Protein AF-A0A923UBC1-F1 (afdb_monomer_lite)

Structure (mmCIF, N/CA/C/O backbone):
data_AF-A0A923UBC1-F1
#
_entry.id   AF-A0A923UBC1-F1
#
loop_
_atom_site.group_PDB
_atom_site.id
_atom_site.type_symbol
_atom_site.label_atom_id
_atom_site.label_alt_id
_atom_site.label_comp_id
_atom_site.label_asym_id
_atom_site.label_entity_id
_atom_site.label_seq_id
_atom_site.pdbx_PDB_ins_code
_atom_site.Cartn_x
_atom_site.Cartn_y
_atom_site.Cartn_z
_atom_site.occupancy
_atom_site.B_iso_or_equiv
_atom_site.auth_seq_id
_atom_site.auth_comp_id
_atom_site.auth_asym_id
_atom_site.auth_atom_id
_atom_site.pdbx_PDB_model_num
ATOM 1 N N . VAL A 1 1 ? -3.136 -11.708 23.006 1.00 42.75 1 VAL A N 1
ATOM 2 C CA . VAL A 1 1 ? -3.784 -10.989 21.882 1.00 42.75 1 VAL A CA 1
ATOM 3 C C . VAL A 1 1 ? -3.289 -9.545 21.881 1.00 42.75 1 VAL A C 1
ATOM 5 O O . VAL A 1 1 ? -3.794 -8.746 22.661 1.00 42.75 1 VAL A O 1
ATOM 8 N N . PRO A 1 2 ? -2.254 -9.205 21.097 1.00 44.84 2 PRO A N 1
ATOM 9 C CA . PRO A 1 2 ? -1.664 -7.864 21.076 1.00 44.84 2 PRO A CA 1
ATOM 10 C C . PRO A 1 2 ? -2.466 -6.908 20.170 1.00 44.84 2 PRO A C 1
ATOM 12 O O . PRO A 1 2 ? -1.922 -6.288 19.270 1.00 44.84 2 PRO A O 1
ATOM 15 N N . GLY A 1 3 ? -3.784 -6.822 20.381 1.00 42.44 3 GLY A N 1
ATOM 16 C CA . GLY A 1 3 ? -4.704 -6.068 19.515 1.00 42.44 3 GLY A CA 1
ATOM 17 C C . GLY A 1 3 ? -5.132 -4.694 20.042 1.00 42.44 3 GLY A C 1
ATOM 18 O O . GLY A 1 3 ? -5.795 -3.963 19.320 1.00 42.44 3 GLY A O 1
ATOM 19 N N . LEU A 1 4 ? -4.782 -4.334 21.285 1.00 47.44 4 LEU A N 1
ATOM 20 C CA . LEU A 1 4 ? -5.305 -3.121 21.943 1.00 47.44 4 LEU A CA 1
ATOM 21 C C . LEU A 1 4 ? -4.242 -2.088 22.346 1.00 47.44 4 LEU A C 1
ATOM 23 O O . LEU A 1 4 ? -4.597 -0.958 22.648 1.00 47.44 4 LEU A O 1
ATOM 27 N N . ILE A 1 5 ? -2.948 -2.429 22.318 1.00 44.56 5 ILE A N 1
ATOM 28 C CA . ILE A 1 5 ? -1.876 -1.465 22.643 1.00 44.56 5 ILE A CA 1
ATOM 29 C C . ILE A 1 5 ? -1.452 -0.653 21.396 1.00 44.56 5 ILE A C 1
ATOM 31 O O . ILE A 1 5 ? -0.893 0.432 21.511 1.00 44.56 5 ILE A O 1
ATOM 35 N N . ILE A 1 6 ? -1.736 -1.146 20.184 1.00 47.75 6 ILE A N 1
ATOM 36 C CA . ILE A 1 6 ? -1.153 -0.616 18.937 1.00 47.75 6 ILE A CA 1
ATOM 37 C C . ILE A 1 6 ? -1.912 0.618 18.405 1.00 47.75 6 ILE A C 1
ATOM 39 O O . ILE A 1 6 ? -1.337 1.433 17.688 1.00 47.75 6 ILE A O 1
ATOM 43 N N . SER A 1 7 ? -3.174 0.836 18.796 1.00 48.97 7 SER A N 1
ATOM 44 C CA . SER A 1 7 ? -3.995 1.970 18.324 1.00 48.97 7 SER A CA 1
ATOM 45 C C . SER A 1 7 ? -3.493 3.355 18.762 1.00 48.97 7 SER A C 1
ATOM 47 O O . SER A 1 7 ? -4.002 4.360 18.278 1.00 48.97 7 SER A O 1
ATOM 49 N N . ALA A 1 8 ? -2.505 3.426 19.661 1.00 54.34 8 ALA A N 1
ATOM 50 C CA . ALA A 1 8 ? -1.891 4.676 20.114 1.00 54.34 8 ALA A CA 1
ATOM 51 C C . ALA A 1 8 ? -0.667 5.109 19.280 1.00 54.34 8 ALA A C 1
ATOM 53 O O . ALA A 1 8 ? -0.135 6.196 19.501 1.00 54.34 8 ALA A O 1
ATOM 54 N N . LEU A 1 9 ? -0.205 4.279 18.334 1.00 65.12 9 LEU A N 1
ATOM 55 C CA . LEU A 1 9 ? 0.997 4.529 17.534 1.00 65.12 9 LEU A CA 1
ATOM 56 C C . LEU A 1 9 ? 0.670 4.422 16.035 1.00 65.12 9 LEU A C 1
ATOM 58 O O . LEU A 1 9 ? 0.923 3.383 15.424 1.00 65.12 9 LEU A O 1
ATOM 62 N N . PRO A 1 10 ? 0.125 5.479 15.406 1.00 66.94 10 PRO A N 1
ATOM 63 C CA . PRO A 1 10 ? -0.283 5.440 13.996 1.00 66.94 10 PRO A CA 1
ATOM 64 C C . PRO A 1 10 ? 0.887 5.131 13.041 1.00 66.94 10 PRO A C 1
ATOM 66 O O . PRO A 1 10 ? 0.702 4.483 12.010 1.00 66.94 10 PRO A O 1
ATOM 69 N N . ASN A 1 11 ? 2.122 5.470 13.427 1.00 74.69 11 ASN A N 1
ATOM 70 C CA . ASN A 1 11 ? 3.322 5.075 12.683 1.00 74.69 11 ASN A CA 1
ATOM 71 C C . ASN A 1 11 ? 3.516 3.551 12.617 1.00 74.69 11 ASN A C 1
ATOM 73 O O . ASN A 1 11 ? 4.006 3.049 11.613 1.00 74.69 11 ASN A O 1
ATOM 77 N N . VAL A 1 12 ? 3.118 2.794 13.644 1.00 78.69 12 VAL A N 1
ATOM 78 C CA . VAL A 1 12 ? 3.262 1.329 13.646 1.00 78.69 12 VAL A CA 1
ATOM 79 C C . VAL A 1 12 ? 2.316 0.686 12.631 1.00 78.69 12 VAL A C 1
ATOM 81 O O . VAL A 1 12 ? 2.708 -0.248 11.939 1.00 78.69 12 VAL A O 1
ATOM 84 N N . PHE A 1 13 ? 1.096 1.209 12.494 1.00 80.25 13 PHE A N 1
ATOM 85 C CA . PHE A 1 13 ? 0.150 0.760 11.468 1.00 80.25 13 PHE A CA 1
ATOM 86 C C . PHE A 1 13 ? 0.620 1.087 10.054 1.00 80.25 13 PHE A C 1
ATOM 88 O O . PHE A 1 13 ? 0.427 0.285 9.149 1.00 80.25 13 PHE A O 1
ATOM 95 N N . THR A 1 14 ? 1.280 2.231 9.897 1.00 85.19 14 THR A N 1
ATOM 96 C CA . THR A 1 14 ? 1.868 2.667 8.627 1.00 85.19 14 THR A CA 1
ATOM 97 C C . THR A 1 14 ? 2.990 1.721 8.195 1.00 85.19 14 THR A C 1
ATOM 99 O O . THR A 1 14 ? 2.944 1.184 7.095 1.00 85.19 14 THR A O 1
ATOM 102 N N . ILE A 1 15 ? 3.917 1.393 9.103 1.00 86.69 15 ILE A N 1
ATOM 103 C CA . ILE A 1 15 ? 4.988 0.413 8.843 1.00 86.69 15 ILE A CA 1
ATOM 104 C C . ILE A 1 15 ? 4.408 -0.976 8.537 1.00 86.69 15 ILE A C 1
ATOM 106 O O . ILE A 1 15 ? 4.885 -1.667 7.639 1.00 86.69 15 ILE A O 1
ATOM 110 N N . GLN A 1 16 ? 3.368 -1.403 9.263 1.00 86.69 16 GLN A N 1
ATOM 111 C CA . GLN A 1 16 ? 2.691 -2.673 8.978 1.00 86.69 16 GLN A CA 1
ATOM 112 C C . GLN A 1 16 ? 2.043 -2.679 7.591 1.00 86.69 16 GLN A C 1
ATOM 114 O O . GLN A 1 16 ? 2.105 -3.701 6.911 1.00 86.69 16 GLN A O 1
ATOM 119 N N . ALA A 1 17 ? 1.446 -1.563 7.163 1.00 87.56 17 ALA A N 1
ATOM 120 C CA . ALA A 1 17 ? 0.877 -1.428 5.827 1.00 87.56 17 ALA A CA 1
ATOM 121 C C . ALA A 1 17 ? 1.965 -1.575 4.761 1.00 87.56 17 ALA A C 1
ATOM 123 O O . ALA A 1 17 ? 1.848 -2.433 3.894 1.00 87.56 17 ALA A O 1
ATOM 124 N N . GLU A 1 18 ? 3.059 -0.817 4.873 1.00 90.56 18 GLU A N 1
ATOM 125 C CA . GLU A 1 18 ? 4.194 -0.876 3.940 1.00 90.56 18 GLU A CA 1
ATOM 126 C C . GLU A 1 18 ? 4.751 -2.297 3.803 1.00 90.56 18 GLU A C 1
ATOM 128 O O . GLU A 1 18 ? 4.950 -2.788 2.690 1.00 90.56 18 GLU A O 1
ATOM 133 N N . GLN A 1 19 ? 4.952 -2.983 4.932 1.00 90.00 19 GLN A N 1
ATOM 134 C CA . GLN A 1 19 ? 5.426 -4.368 4.956 1.00 90.00 19 GLN A CA 1
ATOM 135 C C . GLN A 1 19 ? 4.426 -5.336 4.321 1.00 90.00 19 GLN A C 1
ATOM 137 O O . GLN A 1 19 ? 4.839 -6.214 3.564 1.00 90.00 19 GLN A O 1
ATOM 142 N N . SER A 1 20 ? 3.131 -5.173 4.603 1.00 89.19 20 SER A N 1
ATOM 143 C CA . SER A 1 20 ? 2.075 -6.028 4.046 1.00 89.19 20 SER A CA 1
ATOM 144 C C . SER A 1 20 ? 1.972 -5.850 2.531 1.00 89.19 20 SER A C 1
ATOM 146 O O . SER A 1 20 ? 1.995 -6.830 1.798 1.00 89.19 20 SER A O 1
ATOM 148 N N . ILE A 1 21 ? 1.983 -4.605 2.045 1.00 90.00 21 ILE A N 1
ATOM 149 C CA . ILE A 1 21 ? 1.934 -4.286 0.611 1.00 90.00 21 ILE A CA 1
ATOM 150 C C . ILE A 1 21 ? 3.156 -4.855 -0.115 1.00 90.00 21 ILE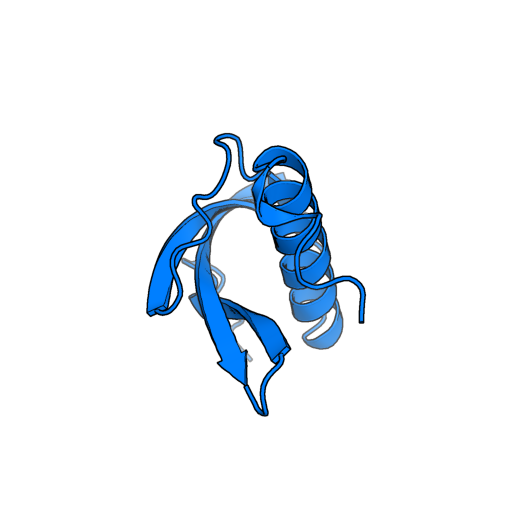 A C 1
ATOM 152 O O . ILE A 1 21 ? 3.024 -5.469 -1.172 1.00 90.00 21 ILE A O 1
ATOM 156 N N . ALA A 1 22 ? 4.357 -4.673 0.439 1.00 90.25 22 ALA A N 1
ATOM 157 C CA . ALA A 1 22 ? 5.577 -5.209 -0.159 1.00 90.25 22 ALA A CA 1
ATOM 158 C C . ALA A 1 22 ? 5.581 -6.750 -0.182 1.00 90.25 22 ALA A C 1
ATOM 160 O O . ALA A 1 22 ? 6.048 -7.349 -1.154 1.00 90.25 22 ALA A O 1
ATOM 161 N N . ALA A 1 23 ? 5.044 -7.394 0.860 1.00 88.56 23 ALA A N 1
ATOM 162 C CA . ALA A 1 23 ? 4.880 -8.843 0.905 1.00 88.56 23 ALA A CA 1
ATOM 163 C C . ALA A 1 23 ? 3.880 -9.328 -0.158 1.00 88.56 23 ALA A C 1
ATOM 165 O O . ALA A 1 23 ? 4.218 -10.225 -0.932 1.00 88.56 23 ALA A O 1
ATOM 166 N N . ASP A 1 24 ? 2.715 -8.691 -0.271 1.00 89.12 24 ASP A N 1
ATOM 167 C CA . ASP A 1 24 ? 1.697 -9.021 -1.275 1.00 89.12 24 ASP A CA 1
ATOM 168 C C . ASP A 1 24 ? 2.231 -8.846 -2.702 1.00 89.12 24 ASP A C 1
ATOM 170 O O . ASP A 1 24 ? 2.055 -9.725 -3.549 1.00 89.12 24 ASP A O 1
ATOM 174 N N . ALA A 1 25 ? 2.978 -7.767 -2.955 1.00 87.00 25 ALA A N 1
ATOM 175 C CA . ALA A 1 25 ? 3.646 -7.529 -4.232 1.00 87.00 25 ALA A CA 1
ATOM 176 C C . ALA A 1 25 ? 4.635 -8.657 -4.571 1.00 87.00 25 ALA A C 1
ATOM 178 O O . ALA A 1 25 ? 4.706 -9.118 -5.712 1.00 87.00 25 ALA A O 1
ATOM 179 N N . SER A 1 26 ? 5.378 -9.148 -3.575 1.00 87.12 26 SER A N 1
ATOM 180 C CA . SER A 1 26 ? 6.360 -10.213 -3.783 1.00 87.12 26 SER A CA 1
ATOM 181 C C . SER A 1 26 ? 5.720 -11.551 -4.168 1.00 87.12 26 SER A C 1
ATOM 183 O O . SER A 1 26 ? 6.281 -12.274 -4.993 1.00 87.12 26 SER A O 1
ATOM 185 N N . ILE A 1 27 ? 4.524 -11.854 -3.644 1.00 86.00 27 ILE A N 1
ATOM 186 C CA . ILE A 1 27 ? 3.762 -13.073 -3.972 1.00 86.00 27 ILE A CA 1
ATOM 187 C C . ILE A 1 27 ? 3.386 -13.091 -5.458 1.00 86.00 27 ILE A C 1
ATOM 189 O O . ILE A 1 27 ? 3.424 -14.142 -6.096 1.00 86.00 27 ILE A O 1
ATOM 193 N N . ILE A 1 28 ? 3.077 -11.924 -6.026 1.00 81.19 28 ILE A N 1
ATOM 194 C CA . ILE A 1 28 ? 2.731 -11.748 -7.445 1.00 81.19 28 ILE A CA 1
ATOM 195 C C . ILE A 1 28 ? 3.955 -11.454 -8.334 1.00 81.19 28 ILE A C 1
ATOM 197 O O . ILE A 1 28 ? 3.807 -11.101 -9.501 1.00 81.19 28 ILE A O 1
ATOM 201 N N . GLY A 1 29 ? 5.173 -11.623 -7.804 1.00 82.88 29 GLY A N 1
ATOM 202 C CA . GLY A 1 29 ? 6.431 -11.472 -8.544 1.00 82.88 29 GLY A CA 1
ATOM 203 C C . GLY A 1 29 ? 6.898 -10.026 -8.741 1.00 82.88 29 GLY A C 1
ATOM 204 O O . GLY A 1 29 ? 7.889 -9.792 -9.436 1.00 82.88 29 GLY A O 1
ATOM 205 N N . ALA A 1 30 ? 6.228 -9.050 -8.126 1.00 84.75 30 ALA A N 1
ATOM 206 C CA . ALA A 1 30 ? 6.623 -7.651 -8.157 1.00 84.75 30 ALA A CA 1
ATOM 207 C C . ALA A 1 30 ? 7.567 -7.326 -6.989 1.00 84.75 30 ALA A C 1
ATOM 209 O O . ALA A 1 30 ? 7.306 -7.645 -5.831 1.00 84.75 30 ALA A O 1
ATOM 210 N N . LYS A 1 31 ? 8.677 -6.641 -7.282 1.00 88.31 31 LYS A N 1
ATOM 211 C CA . LYS A 1 31 ? 9.558 -6.070 -6.257 1.00 88.31 31 LYS A CA 1
ATOM 212 C C . LYS A 1 31 ? 9.388 -4.559 -6.249 1.00 88.31 31 LYS A C 1
ATOM 214 O O . LYS A 1 31 ? 9.700 -3.902 -7.244 1.00 88.31 31 LYS A O 1
ATOM 219 N N . ILE A 1 32 ? 8.894 -4.038 -5.133 1.00 89.88 32 ILE A N 1
ATOM 220 C CA . ILE A 1 32 ? 8.549 -2.627 -4.972 1.00 89.88 32 ILE A CA 1
ATOM 221 C C . ILE A 1 32 ? 9.047 -2.118 -3.618 1.00 89.88 32 ILE A C 1
ATOM 223 O O . ILE A 1 32 ? 9.204 -2.896 -2.676 1.00 89.88 32 ILE A O 1
ATOM 227 N N . THR A 1 33 ? 9.276 -0.815 -3.527 1.00 92.12 33 THR A N 1
ATOM 228 C CA . THR A 1 33 ? 9.473 -0.098 -2.263 1.00 92.12 33 THR A CA 1
ATOM 229 C C . THR A 1 33 ? 8.221 0.721 -2.004 1.00 92.12 33 THR A C 1
ATOM 231 O O . THR A 1 33 ? 7.773 1.417 -2.910 1.00 92.12 33 THR A O 1
ATOM 234 N N . VAL A 1 34 ? 7.657 0.640 -0.802 1.00 91.94 34 VAL A N 1
ATOM 235 C CA . VAL A 1 34 ? 6.428 1.351 -0.426 1.00 91.94 34 VAL A CA 1
ATOM 236 C C . VAL A 1 34 ? 6.766 2.392 0.632 1.00 91.94 34 VAL A C 1
ATOM 238 O O . VAL A 1 34 ? 7.522 2.097 1.553 1.00 91.94 34 VAL A O 1
ATOM 241 N N . ASP A 1 35 ? 6.214 3.589 0.475 1.00 91.44 35 ASP A N 1
ATOM 242 C CA . ASP A 1 35 ? 6.335 4.704 1.410 1.00 91.44 35 ASP A CA 1
ATOM 243 C C . ASP A 1 35 ? 4.951 5.330 1.621 1.00 91.44 35 A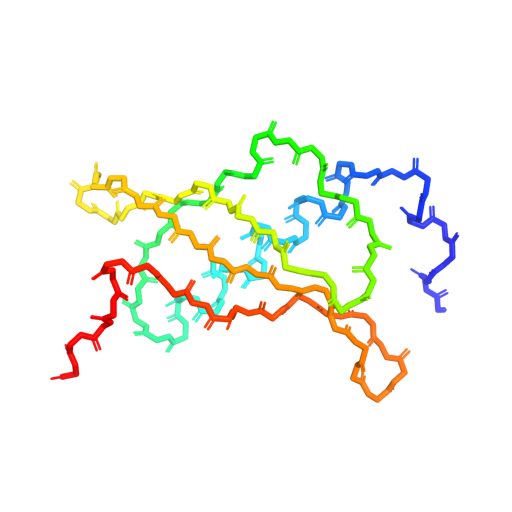SP A C 1
ATOM 245 O O . ASP A 1 35 ? 4.387 6.030 0.765 1.00 91.44 35 ASP A O 1
ATOM 249 N N . CYS A 1 36 ? 4.381 5.062 2.787 1.00 87.56 36 CYS A N 1
ATOM 250 C CA . CYS A 1 36 ? 3.155 5.684 3.243 1.00 87.56 36 CYS A CA 1
ATOM 251 C C . CYS A 1 36 ? 3.533 6.949 4.040 1.00 87.56 36 CYS A C 1
ATOM 253 O O . CYS A 1 36 ? 3.411 7.003 5.261 1.00 87.56 36 CYS A O 1
ATOM 255 N N . THR A 1 37 ? 3.984 7.992 3.330 1.00 75.94 37 THR A N 1
ATOM 256 C CA . THR A 1 37 ? 4.522 9.265 3.879 1.00 75.94 37 THR A CA 1
ATOM 257 C C . THR A 1 37 ? 3.674 9.962 4.952 1.00 75.94 37 THR A C 1
ATOM 259 O O . THR A 1 37 ? 4.172 10.842 5.660 1.00 75.94 37 THR A O 1
ATOM 262 N N . LYS A 1 38 ? 2.388 9.620 5.085 1.00 78.81 38 LYS A N 1
ATOM 263 C CA . LYS A 1 38 ? 1.512 10.118 6.149 1.00 78.81 38 LYS A CA 1
ATOM 264 C C . LYS A 1 38 ? 1.044 8.959 7.023 1.00 78.81 38 LYS A C 1
ATOM 266 O O . LYS A 1 38 ? 0.655 7.931 6.470 1.00 78.81 38 LYS A O 1
ATOM 271 N N . PRO A 1 39 ? 0.986 9.148 8.356 1.00 76.62 39 PRO A N 1
ATOM 272 C CA . PRO A 1 39 ? 0.443 8.137 9.242 1.00 76.62 39 PRO A CA 1
ATOM 273 C C . PRO A 1 39 ? -0.962 7.743 8.791 1.00 76.62 39 PRO A C 1
ATOM 275 O O . PRO A 1 39 ? -1.859 8.591 8.733 1.00 76.62 39 PRO A O 1
ATOM 278 N N . LEU A 1 40 ? -1.140 6.469 8.456 1.00 75.94 40 LEU A N 1
ATOM 279 C CA . LEU A 1 40 ? -2.434 5.958 8.033 1.00 75.94 40 LEU A CA 1
ATOM 280 C C . 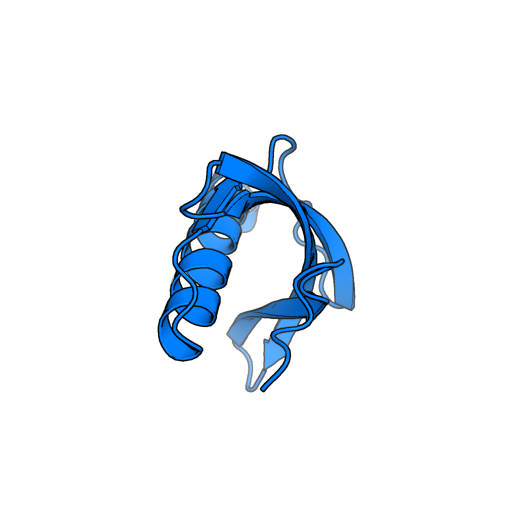LEU A 1 40 ? -3.366 5.893 9.249 1.00 75.94 40 LEU A C 1
ATOM 282 O O . LEU A 1 40 ? -2.994 5.319 10.280 1.00 75.94 40 LEU A O 1
ATOM 286 N N . PRO A 1 41 ? -4.574 6.475 9.178 1.00 74.56 41 PRO A N 1
ATOM 287 C CA . PRO A 1 41 ? -5.532 6.336 10.255 1.00 74.56 41 PRO A CA 1
ATOM 288 C C . PRO A 1 41 ? -6.074 4.902 10.272 1.00 74.56 41 PRO A C 1
ATOM 290 O O . PRO A 1 41 ? -6.300 4.276 9.239 1.00 74.56 41 PRO A O 1
ATOM 293 N N . VAL A 1 42 ? -6.306 4.373 11.471 1.00 77.88 42 VAL A N 1
ATOM 294 C CA . VAL A 1 42 ? -6.741 2.984 11.677 1.00 77.88 42 VAL A CA 1
ATOM 295 C C . VAL A 1 42 ? -8.266 2.900 11.575 1.00 77.88 42 VAL A C 1
ATOM 297 O O . VAL A 1 42 ? -8.957 2.630 12.558 1.00 77.88 42 VAL A O 1
ATOM 300 N N . ILE A 1 43 ? -8.808 3.209 10.397 1.00 82.44 43 ILE A N 1
ATOM 301 C CA . ILE A 1 43 ? -10.253 3.193 10.142 1.00 82.44 43 ILE A CA 1
ATOM 302 C C . ILE A 1 43 ? -10.564 2.018 9.219 1.00 82.44 43 ILE A C 1
ATOM 304 O O . ILE A 1 43 ? -10.189 2.016 8.051 1.00 82.44 43 ILE A O 1
ATOM 308 N N . VAL A 1 44 ? -11.244 1.009 9.763 1.00 84.88 44 VAL A N 1
ATOM 309 C CA . VAL A 1 44 ? -11.624 -0.195 9.013 1.00 84.88 44 VAL A CA 1
ATOM 310 C C . VAL A 1 44 ? -12.607 0.165 7.894 1.00 84.88 44 VAL A C 1
ATOM 312 O O . VAL A 1 44 ? -13.556 0.915 8.126 1.00 84.88 44 VAL A O 1
ATOM 315 N N . GLY A 1 45 ? -12.394 -0.391 6.701 1.00 83.38 45 GLY A N 1
ATOM 316 C CA . GLY A 1 45 ? -13.217 -0.172 5.508 1.00 83.38 45 GLY A CA 1
ATOM 317 C C . GLY A 1 45 ? -12.971 1.163 4.803 1.00 83.38 45 GLY A C 1
ATOM 318 O O . GLY A 1 45 ? -13.750 1.537 3.932 1.00 83.38 45 GLY A O 1
ATOM 319 N N . GLN A 1 46 ? -11.939 1.912 5.198 1.00 84.50 46 GLN A N 1
ATOM 320 C CA . GLN A 1 46 ? -11.478 3.084 4.457 1.00 84.50 46 GLN A CA 1
ATOM 321 C C . GLN A 1 46 ? -10.257 2.724 3.619 1.00 84.50 46 GLN A C 1
ATOM 323 O O . GLN A 1 46 ? -9.370 2.005 4.088 1.00 84.50 46 GLN A O 1
ATOM 328 N N . SER A 1 47 ? -10.224 3.268 2.406 1.00 88.75 47 SER A N 1
ATOM 329 C CA . SER A 1 47 ? -9.105 3.141 1.482 1.00 88.75 47 SER A CA 1
ATOM 330 C C . SER A 1 47 ? -8.140 4.314 1.636 1.00 88.75 47 SER A C 1
ATOM 332 O O . SER A 1 47 ? -8.535 5.459 1.872 1.00 88.75 47 SER A O 1
ATOM 334 N N . PHE A 1 48 ? -6.859 4.030 1.463 1.00 88.19 48 PHE A N 1
ATOM 335 C CA . PHE A 1 48 ? -5.750 4.955 1.586 1.00 88.19 48 PHE A CA 1
ATOM 336 C C . PHE A 1 48 ? -4.750 4.712 0.471 1.00 88.19 48 PHE A C 1
ATOM 338 O O . PHE A 1 48 ? -4.566 3.591 0.008 1.00 88.19 48 PHE A O 1
ATOM 345 N N . SER A 1 49 ? -4.071 5.775 0.067 1.00 90.25 49 SER A N 1
ATOM 346 C CA . SER A 1 49 ? -3.064 5.709 -0.981 1.00 90.25 49 SER A CA 1
ATOM 347 C C . SER A 1 49 ? -1.667 5.801 -0.382 1.00 90.25 49 SER A C 1
ATOM 349 O O . SER A 1 49 ? -1.378 6.732 0.373 1.00 90.25 49 SER A O 1
ATOM 351 N N . CYS A 1 50 ? -0.793 4.875 -0.765 1.00 91.44 50 CYS A N 1
ATOM 352 C CA . CYS A 1 50 ? 0.635 4.923 -0.468 1.00 91.44 50 CYS A CA 1
ATOM 353 C C . CYS A 1 50 ? 1.440 5.115 -1.752 1.00 91.44 50 CYS A C 1
ATOM 355 O O . CYS A 1 50 ? 1.067 4.619 -2.820 1.00 91.44 50 CYS A O 1
ATOM 357 N N . ALA A 1 51 ? 2.550 5.844 -1.650 1.00 92.56 51 ALA A N 1
ATOM 358 C CA . ALA A 1 51 ? 3.497 5.936 -2.746 1.00 92.56 51 ALA A CA 1
ATOM 359 C C . ALA A 1 51 ? 4.273 4.621 -2.838 1.00 92.56 51 ALA A C 1
ATOM 361 O O . ALA A 1 51 ? 4.627 4.019 -1.824 1.00 92.56 51 ALA A O 1
ATOM 362 N N . ALA A 1 52 ? 4.538 4.173 -4.055 1.00 91.88 52 ALA A N 1
ATOM 363 C CA . ALA A 1 52 ? 5.354 3.004 -4.304 1.00 91.88 52 ALA A CA 1
ATOM 364 C C . ALA A 1 52 ? 6.299 3.256 -5.475 1.00 91.88 52 ALA A C 1
ATOM 366 O O . ALA A 1 52 ? 6.013 4.039 -6.379 1.00 91.88 52 ALA A O 1
ATOM 367 N N . THR A 1 53 ? 7.430 2.567 -5.458 1.00 91.81 53 THR A N 1
ATOM 368 C CA . THR A 1 53 ? 8.460 2.661 -6.487 1.00 91.81 53 THR A CA 1
ATOM 369 C C . THR A 1 53 ? 8.803 1.262 -6.965 1.00 91.81 53 THR A C 1
ATOM 371 O O . THR A 1 53 ? 9.067 0.368 -6.158 1.00 91.81 53 THR A O 1
ATOM 374 N N . SER A 1 54 ? 8.786 1.053 -8.280 1.00 88.81 54 SER A N 1
ATOM 375 C CA . SER A 1 54 ? 9.093 -0.247 -8.875 1.00 88.81 54 SER A CA 1
ATOM 376 C C . SER A 1 54 ? 10.589 -0.558 -8.798 1.00 88.81 54 SER A C 1
ATOM 378 O O . SER A 1 54 ? 11.421 0.324 -8.585 1.00 88.81 54 SER A O 1
ATOM 380 N N . ALA A 1 55 ? 10.971 -1.806 -9.072 1.00 87.38 55 ALA A N 1
ATOM 381 C CA . ALA A 1 55 ? 12.379 -2.181 -9.225 1.00 87.38 55 ALA A CA 1
ATOM 382 C C . ALA A 1 55 ? 13.127 -1.392 -10.324 1.00 87.38 55 ALA A C 1
ATOM 384 O O . ALA A 1 55 ? 14.356 -1.363 -10.318 1.00 87.38 55 ALA A O 1
ATOM 385 N N . ARG A 1 56 ? 12.405 -0.765 -11.266 1.00 87.44 56 ARG A N 1
ATOM 386 C CA . ARG A 1 56 ? 12.961 0.107 -12.317 1.00 87.44 56 ARG A CA 1
ATOM 387 C C . ARG A 1 56 ? 13.008 1.582 -11.916 1.00 87.44 56 ARG A C 1
ATOM 389 O O . ARG A 1 56 ? 13.412 2.410 -12.722 1.00 87.44 56 ARG A O 1
ATOM 396 N N . ASN A 1 57 ? 12.656 1.886 -10.668 1.00 88.00 57 ASN A N 1
ATOM 397 C CA . ASN A 1 57 ? 12.572 3.232 -10.118 1.00 88.00 57 ASN A CA 1
ATOM 398 C C . ASN A 1 57 ? 11.420 4.081 -10.689 1.00 88.00 57 ASN A C 1
ATOM 400 O O . ASN A 1 57 ? 11.473 5.309 -10.633 1.00 88.00 57 ASN A O 1
ATOM 404 N N . ASP A 1 58 ? 10.372 3.433 -11.210 1.00 88.44 58 ASP A N 1
ATOM 405 C CA . ASP A 1 58 ? 9.163 4.122 -11.667 1.00 88.44 58 ASP A CA 1
ATOM 406 C C . ASP A 1 58 ? 8.229 4.372 -10.472 1.00 88.44 58 ASP A C 1
ATOM 408 O O . ASP A 1 58 ? 7.875 3.402 -9.787 1.00 88.44 58 ASP A O 1
ATOM 412 N N . PRO A 1 59 ? 7.814 5.624 -10.207 1.00 90.19 59 PRO A N 1
ATOM 413 C CA . PRO A 1 59 ? 6.878 5.930 -9.135 1.00 90.19 59 PRO A CA 1
ATOM 414 C C . PRO A 1 59 ? 5.438 5.601 -9.545 1.00 90.19 59 PRO A C 1
ATOM 416 O O . PRO A 1 59 ? 5.013 5.866 -10.671 1.00 90.19 59 PRO A O 1
ATOM 419 N N . PHE A 1 60 ? 4.665 5.064 -8.609 1.00 90.06 60 PHE A N 1
ATOM 420 C CA . PHE A 1 60 ? 3.238 4.804 -8.753 1.00 90.06 60 PHE A CA 1
ATOM 421 C C . PHE A 1 60 ? 2.532 4.884 -7.393 1.00 90.06 60 PHE A C 1
ATOM 423 O O . PHE A 1 60 ? 3.147 5.134 -6.354 1.00 90.06 60 PHE A O 1
ATOM 430 N N . THR A 1 61 ? 1.213 4.727 -7.405 1.00 90.94 61 THR A N 1
ATOM 431 C CA . THR A 1 61 ? 0.379 4.771 -6.204 1.00 90.94 61 THR A CA 1
ATOM 432 C C . THR A 1 61 ? -0.317 3.434 -6.030 1.00 90.94 61 THR A C 1
ATOM 434 O O . THR A 1 61 ? -0.852 2.896 -6.996 1.00 90.94 61 THR A O 1
ATOM 437 N N . VAL A 1 62 ? -0.304 2.923 -4.803 1.00 91.12 62 VAL A N 1
ATOM 438 C CA . VAL A 1 62 ? -1.047 1.727 -4.399 1.00 91.12 62 VAL A CA 1
ATOM 439 C C . VAL A 1 62 ? -2.183 2.164 -3.491 1.00 91.12 62 VAL A C 1
ATOM 441 O O . VAL A 1 62 ? -1.967 2.956 -2.570 1.00 91.12 62 VAL A O 1
ATOM 444 N N . THR A 1 63 ? -3.381 1.650 -3.747 1.00 91.50 63 THR A N 1
ATOM 445 C CA . THR A 1 63 ? -4.543 1.849 -2.883 1.00 91.50 63 THR A CA 1
ATOM 446 C C . THR A 1 63 ? -4.713 0.633 -1.991 1.00 91.50 63 THR A C 1
ATOM 448 O O . THR A 1 63 ? -4.764 -0.501 -2.467 1.00 91.50 63 THR A O 1
ATOM 451 N N . VAL A 1 64 ? -4.805 0.877 -0.691 1.00 90.56 64 VAL A N 1
A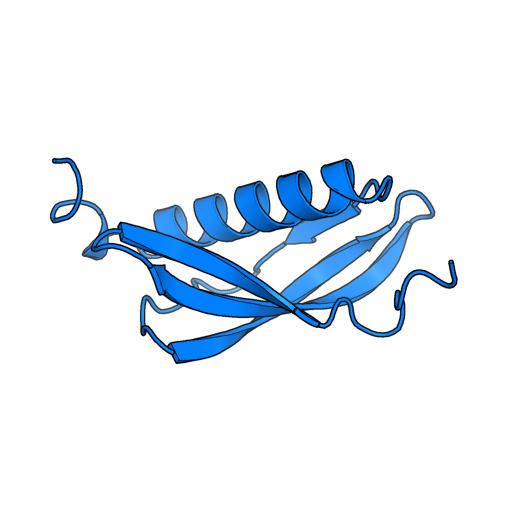TOM 452 C CA . VAL A 1 64 ? -4.996 -0.148 0.329 1.00 90.56 64 VAL A CA 1
ATOM 453 C C . VAL A 1 64 ? -6.134 0.203 1.252 1.00 90.56 64 VAL A C 1
ATOM 455 O O . V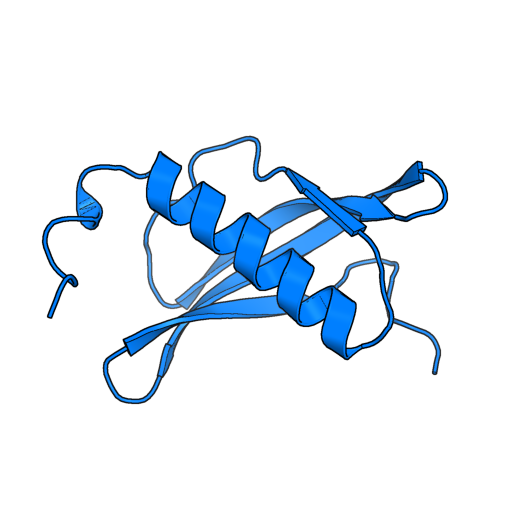AL A 1 64 ? -6.365 1.375 1.519 1.00 90.56 64 VAL A O 1
ATOM 458 N N . SER A 1 65 ? -6.782 -0.793 1.827 1.00 90.00 65 SER A N 1
ATOM 459 C CA . SER A 1 65 ? -7.746 -0.591 2.897 1.00 90.00 65 SER A CA 1
ATOM 460 C C . SER A 1 65 ? -7.419 -1.444 4.106 1.00 90.00 65 SER A C 1
ATOM 462 O O . SER A 1 65 ? -6.727 -2.462 4.038 1.00 90.00 65 SER A O 1
ATOM 464 N N . LEU A 1 66 ? -7.880 -0.972 5.260 1.00 87.38 66 LEU A N 1
ATOM 465 C CA . LEU A 1 66 ? -7.804 -1.736 6.490 1.00 87.38 66 LEU A CA 1
ATOM 466 C C . LEU A 1 66 ? -9.059 -2.597 6.604 1.00 87.38 66 LEU A C 1
ATOM 468 O O . LEU A 1 66 ? -10.156 -2.072 6.790 1.00 87.38 66 LEU A O 1
ATOM 472 N N . GLU A 1 67 ? -8.914 -3.910 6.552 1.00 87.44 67 GLU A N 1
ATOM 473 C CA . GLU A 1 67 ? -10.034 -4.841 6.625 1.00 87.44 67 GLU A CA 1
ATOM 474 C C . GLU A 1 67 ? -10.046 -5.615 7.938 1.00 87.44 67 GLU A C 1
ATOM 476 O O . GLU A 1 67 ? -9.022 -5.820 8.597 1.00 87.44 67 GLU A O 1
ATOM 481 N N . ARG A 1 68 ? -11.242 -6.064 8.328 1.00 84.75 68 ARG A N 1
ATOM 482 C CA . ARG A 1 68 ? -11.411 -7.010 9.427 1.00 84.75 68 ARG A CA 1
ATOM 483 C C . ARG A 1 68 ? -11.856 -8.355 8.873 1.00 84.75 68 ARG A C 1
ATOM 485 O O . ARG A 1 68 ? -13.020 -8.521 8.522 1.00 84.75 68 ARG A O 1
ATOM 492 N N . THR A 1 69 ? -10.962 -9.334 8.921 1.00 78.81 69 THR A N 1
ATOM 493 C CA . THR A 1 69 ? -11.203 -10.684 8.402 1.00 78.81 69 THR A CA 1
ATOM 494 C C . THR A 1 69 ? -11.039 -11.691 9.532 1.00 78.81 69 THR A C 1
ATOM 496 O O . THR A 1 69 ? -10.006 -11.741 10.197 1.00 78.81 69 THR A O 1
ATOM 499 N N . ASN A 1 70 ? -12.085 -12.480 9.802 1.00 79.94 70 ASN A N 1
ATOM 500 C CA . ASN A 1 70 ? -12.101 -13.504 10.860 1.00 79.94 70 ASN A CA 1
ATOM 501 C C . ASN A 1 70 ? -11.697 -12.990 12.260 1.00 79.94 70 ASN A C 1
ATOM 503 O O . ASN A 1 70 ? -11.058 -13.700 13.033 1.00 79.94 70 ASN A O 1
ATOM 507 N N . GLY A 1 71 ? -12.056 -11.744 12.589 1.00 76.25 71 GLY A N 1
ATOM 508 C CA . GLY A 1 71 ? -11.749 -11.122 13.884 1.00 76.25 71 GLY A CA 1
ATOM 509 C C . GLY A 1 71 ? -10.364 -10.472 13.986 1.00 76.25 71 GLY A C 1
ATOM 510 O O . GLY A 1 71 ? -10.074 -9.849 15.006 1.00 76.25 71 GLY A O 1
ATOM 511 N N . TRP A 1 72 ? -9.546 -10.545 12.934 1.00 76.12 72 TRP A N 1
ATOM 512 C CA . TRP A 1 72 ? -8.229 -9.909 12.852 1.00 76.12 72 TRP A CA 1
ATOM 513 C C . TRP A 1 72 ? -8.266 -8.697 11.929 1.00 76.12 72 TRP A C 1
ATOM 515 O O . TRP A 1 72 ? -9.072 -8.648 11.004 1.00 76.12 72 TRP A O 1
ATOM 525 N N . ILE A 1 73 ? -7.411 -7.714 12.202 1.00 78.62 73 ILE A N 1
ATOM 526 C CA . ILE A 1 73 ? -7.216 -6.554 11.333 1.00 78.62 73 ILE A CA 1
ATOM 527 C C . ILE A 1 73 ? -6.073 -6.881 10.373 1.00 78.62 73 ILE A C 1
ATOM 529 O O . ILE A 1 73 ? -5.019 -7.319 10.832 1.00 78.62 73 ILE A O 1
ATOM 533 N N . ASN A 1 74 ? -6.282 -6.668 9.077 1.00 83.81 74 ASN A N 1
ATOM 534 C CA . ASN A 1 74 ? -5.256 -6.835 8.054 1.00 83.81 74 ASN A CA 1
ATOM 535 C C . ASN A 1 74 ? -5.320 -5.698 7.029 1.00 83.81 74 ASN A C 1
ATOM 537 O O . ASN A 1 74 ? -6.378 -5.104 6.829 1.00 83.81 74 ASN A O 1
ATOM 541 N N . TRP A 1 75 ? -4.199 -5.413 6.377 1.00 86.25 75 TRP A N 1
ATOM 542 C CA . TRP A 1 75 ? -4.170 -4.528 5.218 1.00 86.25 75 TRP A CA 1
ATOM 543 C C . TRP A 1 75 ? -4.495 -5.329 3.959 1.00 86.25 75 TRP A C 1
ATOM 545 O O . TRP A 1 75 ? -3.976 -6.428 3.776 1.00 86.25 75 TRP A O 1
ATOM 555 N N . HIS A 1 76 ? -5.362 -4.787 3.112 1.00 89.06 76 HIS A N 1
ATOM 556 C CA . HIS A 1 76 ? -5.724 -5.361 1.823 1.00 89.06 76 HIS A CA 1
ATOM 557 C C . HIS A 1 76 ? -5.345 -4.390 0.706 1.00 89.06 76 HIS A C 1
ATOM 559 O O . HIS A 1 76 ? -5.632 -3.198 0.803 1.00 89.06 76 HIS A O 1
ATOM 565 N N . VAL A 1 77 ? -4.688 -4.885 -0.344 1.00 89.88 77 VAL A N 1
ATOM 566 C CA . VAL A 1 77 ? -4.404 -4.087 -1.541 1.00 89.88 77 VAL A CA 1
ATOM 567 C C . VAL A 1 77 ? -5.613 -4.118 -2.467 1.00 89.88 77 VAL A C 1
ATOM 569 O O . VAL A 1 77 ? -5.937 -5.160 -3.029 1.00 89.88 77 VAL A O 1
ATOM 572 N N . GLU A 1 78 ? -6.255 -2.965 -2.638 1.00 90.25 78 GLU A N 1
ATOM 573 C CA . GLU A 1 78 ? -7.431 -2.813 -3.499 1.00 90.25 78 GLU A CA 1
ATOM 574 C C . GLU A 1 78 ? -7.036 -2.565 -4.956 1.00 90.25 78 GLU A C 1
ATOM 576 O O . GLU A 1 78 ? -7.691 -3.057 -5.872 1.00 90.25 78 GLU A O 1
ATOM 581 N N . ASP A 1 79 ? -5.963 -1.799 -5.175 1.00 88.19 79 ASP A N 1
ATOM 582 C CA . ASP A 1 79 ? -5.521 -1.398 -6.509 1.00 88.19 79 ASP A CA 1
ATOM 583 C C . ASP A 1 79 ? -4.005 -1.137 -6.542 1.00 88.19 79 ASP A C 1
ATOM 585 O O . ASP A 1 79 ? -3.456 -0.438 -5.688 1.00 88.19 79 ASP A O 1
ATOM 589 N N . TRP A 1 80 ? -3.322 -1.690 -7.547 1.00 86.81 80 TRP A N 1
ATOM 590 C CA . TRP A 1 80 ? -1.872 -1.543 -7.758 1.00 86.81 80 TRP A CA 1
ATOM 591 C C . TRP A 1 80 ? -1.499 -0.331 -8.635 1.00 86.81 80 TRP A C 1
ATOM 593 O O . TRP A 1 80 ? -0.339 -0.165 -9.026 1.00 86.81 80 TRP A O 1
ATOM 603 N N . GLY A 1 81 ? -2.467 0.515 -8.980 1.00 78.56 81 GLY A N 1
ATOM 604 C CA . GLY A 1 81 ? -2.311 1.635 -9.894 1.00 78.56 81 GLY A CA 1
ATOM 605 C C . GLY A 1 81 ? -2.054 1.191 -11.334 1.00 78.56 81 GLY A C 1
ATOM 606 O O . GLY A 1 81 ? -2.490 0.136 -11.789 1.00 78.56 81 GLY A O 1
ATOM 607 N N . ILE A 1 82 ? -1.288 2.003 -12.073 1.00 67.25 82 ILE A N 1
ATOM 608 C CA . ILE A 1 82 ? -0.910 1.741 -13.478 1.00 67.25 82 ILE A CA 1
ATOM 609 C C . ILE A 1 82 ? -0.111 0.429 -13.621 1.00 67.25 82 ILE A C 1
ATOM 611 O O . ILE A 1 82 ? -0.108 -0.175 -14.692 1.00 67.25 82 ILE A O 1
ATOM 615 N N . TYR A 1 83 ? 0.472 -0.081 -12.530 1.00 62.47 83 TYR A N 1
ATOM 616 C CA . TYR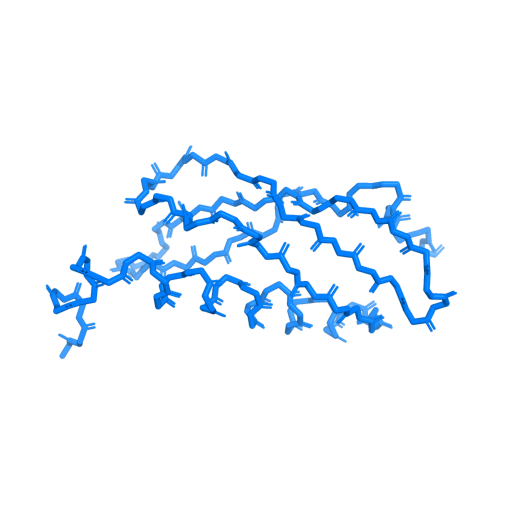 A 1 83 ? 0.968 -1.453 -12.426 1.00 62.47 83 TYR A CA 1
ATOM 617 C C . TYR A 1 83 ? -0.189 -2.450 -12.227 1.00 62.47 83 TYR A C 1
ATOM 619 O O . TYR A 1 83 ? -0.140 -3.331 -11.371 1.00 62.47 83 TYR A O 1
ATOM 627 N N . THR A 1 84 ? -1.222 -2.379 -13.071 1.00 54.44 84 THR A N 1
ATOM 628 C CA . THR A 1 84 ? -2.001 -3.585 -13.357 1.00 54.44 84 THR A CA 1
ATOM 629 C C . THR A 1 84 ? -1.023 -4.533 -14.035 1.00 54.44 84 THR A C 1
ATOM 631 O O . THR A 1 84 ? -0.600 -4.308 -15.170 1.00 54.44 84 THR A O 1
ATOM 634 N N . LEU A 1 85 ? -0.535 -5.517 -13.276 1.00 52.16 85 LEU A N 1
ATOM 635 C CA . LEU A 1 85 ? 0.381 -6.537 -13.765 1.00 52.16 85 LEU A CA 1
ATOM 636 C C . LEU A 1 85 ? -0.290 -7.193 -14.967 1.00 52.16 85 LEU A C 1
ATOM 638 O O . LEU A 1 85 ? -1.195 -8.015 -14.827 1.00 52.16 85 LEU A O 1
ATOM 642 N N . SER A 1 86 ? 0.103 -6.746 -16.157 1.00 40.00 86 SER A N 1
ATOM 643 C CA . SER A 1 86 ? -0.297 -7.361 -17.407 1.00 40.00 86 SER A CA 1
ATOM 644 C C . SER A 1 86 ? 0.290 -8.762 -17.360 1.00 40.00 86 SER A C 1
ATOM 646 O O . SER A 1 86 ? 1.508 -8.930 -17.402 1.00 40.00 86 SER A O 1
ATOM 648 N N . ARG A 1 87 ? -0.601 -9.717 -17.108 1.00 38.81 87 ARG A N 1
ATOM 649 C CA . ARG A 1 87 ? -0.327 -11.143 -17.005 1.00 38.81 87 ARG A CA 1
ATOM 650 C C . ARG A 1 87 ? 0.363 -11.676 -18.256 1.00 38.81 87 ARG A C 1
ATOM 652 O O . ARG A 1 87 ? -0.047 -11.262 -19.363 1.00 38.81 87 ARG A O 1
#

Sequence (87 aa):
VPGLIISALPNVFTIQAEQSIAADASIIGAKITVDCTKPLPVIVGQSFSCAATSARNDPFTVTVSLERTNGWINWHVEDWGIYTLSR

Foldseek 3Di:
DPPPPCLVPLVVVQVQQQVQVQVVCVVVVWHKGWAQPDRDHQDAPDKDWIWMAGPVRDIDIWIWGWHQDPNDTHIDTPDPGPPPPPD

Secondary structure (DSSP, 8-state):
---SSGGG-HHHHHHHHHHHHHHHHHHTT--EEEE--SPPP--BT-EEEEEEEETT--EEEEEEEEEEETTEEEEEEEE-TT-----

Radius of gyration: 13.08 Å; chains: 1; bounding box: 26×24×40 Å

pLDDT: mean 79.59, std 14.76, range [38.81, 92.56]